Protein AF-A0A3S1NDG2-F1 (afdb_monomer_lite)

Foldseek 3Di:
DDPPDPPDQDEAEEDAFDDPPPFDQPLLDPPPPDNPPPDCVVVSHGDAPVNVCVVCPPPNHPAYEYEERRTHVPDQCVVVVVQLVRCVVNVDHQAYAGEDDPPDDPSVVVVVVSVVRVRYDHYDDDQQDDPPPVRGPHDDDD

Sequence (142 aa):
MMPADESWAIVDTHQHFQSLSDAAYPWLDPDRPEPLEGDLGPIRRDYLPANYKADMEGLSIVKTVHVQNGRNPHDPLDETRWLSTLARQESMPDAIVAYADLSAPGVERLLEAHARYPRVRGIRQILNWHDEPRLRTRPPRI

Structure (mmCIF, N/CA/C/O backbone):
data_AF-A0A3S1NDG2-F1
#
_entry.id   AF-A0A3S1NDG2-F1
#
loop_
_atom_site.group_PDB
_atom_site.id
_atom_site.type_symbol
_atom_site.label_atom_id
_atom_site.label_alt_id
_atom_site.label_comp_id
_atom_site.label_asym_id
_atom_site.label_entity_id
_atom_site.label_seq_id
_atom_site.pdbx_PDB_ins_code
_atom_site.Cartn_x
_atom_site.Cartn_y
_atom_site.Cartn_z
_atom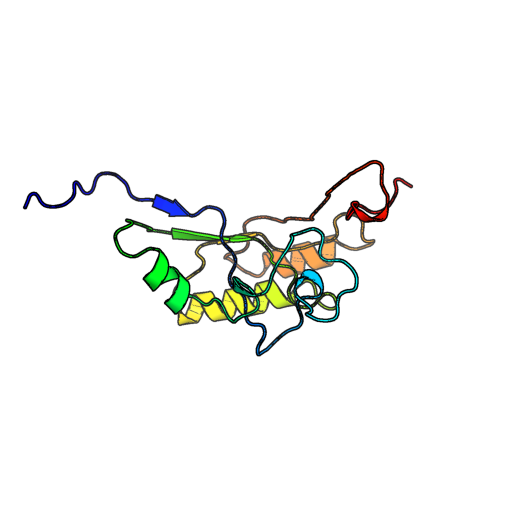_site.occupancy
_atom_site.B_iso_or_equiv
_atom_site.auth_seq_id
_atom_site.auth_comp_id
_atom_site.auth_asym_id
_atom_site.auth_atom_id
_atom_site.pdbx_PDB_model_num
ATOM 1 N N . MET A 1 1 ? -24.287 17.684 26.446 1.00 45.34 1 MET A N 1
ATOM 2 C CA . MET A 1 1 ? -23.462 17.015 25.423 1.00 45.34 1 MET A CA 1
ATOM 3 C C . MET A 1 1 ? -24.271 15.831 24.937 1.00 45.34 1 MET A C 1
ATOM 5 O O . MET A 1 1 ? -24.508 14.928 25.726 1.00 45.34 1 MET A O 1
ATOM 9 N N . MET A 1 2 ? -24.844 15.914 23.737 1.00 44.16 2 MET A N 1
ATOM 10 C CA . MET A 1 2 ? -25.556 14.775 23.148 1.00 44.16 2 MET A CA 1
ATOM 11 C C . MET A 1 2 ? -24.511 13.699 22.816 1.00 44.16 2 MET A C 1
ATOM 13 O O . MET A 1 2 ? -23.434 14.082 22.350 1.00 44.16 2 MET A O 1
ATOM 17 N N . PRO A 1 3 ? -24.767 12.404 23.071 1.00 48.44 3 PRO A N 1
ATOM 18 C CA . PRO A 1 3 ? -23.904 11.355 22.545 1.00 48.44 3 PRO A CA 1
ATOM 19 C C . PRO A 1 3 ? -23.882 11.510 21.023 1.00 48.44 3 PRO A C 1
ATOM 21 O O . PRO A 1 3 ? -24.922 11.785 20.421 1.00 48.44 3 PRO A O 1
ATOM 24 N N . ALA A 1 4 ? -22.694 11.442 20.422 1.00 54.31 4 ALA A N 1
ATOM 25 C CA . ALA A 1 4 ? -22.579 11.447 18.973 1.00 54.31 4 ALA A CA 1
ATOM 26 C C . ALA A 1 4 ? -23.499 10.347 18.426 1.00 54.31 4 ALA A C 1
ATOM 28 O O . ALA A 1 4 ? -23.461 9.213 18.898 1.00 54.31 4 ALA A O 1
ATOM 29 N N . ASP A 1 5 ? -24.376 10.729 17.506 1.00 57.38 5 ASP A N 1
ATOM 30 C CA . ASP A 1 5 ? -25.239 9.821 16.769 1.00 57.38 5 ASP A CA 1
ATOM 31 C C . ASP A 1 5 ? -24.373 8.716 16.133 1.00 57.38 5 ASP A C 1
ATOM 33 O O . ASP A 1 5 ? -23.503 9.004 15.313 1.00 57.38 5 ASP A O 1
ATOM 37 N N . GLU A 1 6 ? -24.584 7.461 16.540 1.00 57.12 6 GLU A N 1
ATOM 38 C CA . GLU A 1 6 ? -23.863 6.263 16.076 1.00 57.12 6 GLU A CA 1
ATOM 39 C C . GLU A 1 6 ? -24.123 5.928 14.586 1.00 57.12 6 GLU A C 1
ATOM 41 O O . GLU A 1 6 ? -23.784 4.842 14.116 1.00 57.12 6 GLU A O 1
ATOM 46 N N . SER A 1 7 ? -24.742 6.818 13.806 1.00 64.44 7 SER A N 1
ATOM 47 C CA . SER A 1 7 ? -25.317 6.476 12.501 1.00 64.44 7 SER A CA 1
ATOM 48 C C . SER A 1 7 ? -24.350 6.420 11.307 1.00 64.44 7 SER A C 1
ATOM 50 O O . SER A 1 7 ? -24.794 6.093 10.206 1.00 64.44 7 SER A O 1
ATOM 52 N N . TRP A 1 8 ? -23.039 6.652 11.472 1.00 78.31 8 TRP A N 1
ATOM 53 C CA . TRP A 1 8 ? -22.097 6.651 10.335 1.00 78.31 8 TRP A CA 1
ATOM 54 C C . TRP A 1 8 ? -20.845 5.822 10.613 1.00 78.31 8 TRP A C 1
ATOM 56 O O . TRP A 1 8 ? -19.766 6.353 10.859 1.00 78.31 8 TRP A O 1
ATOM 66 N N . ALA A 1 9 ? -20.974 4.498 10.530 1.00 91.88 9 ALA A N 1
ATOM 67 C CA . ALA A 1 9 ? -19.816 3.620 10.393 1.00 91.88 9 ALA A CA 1
ATOM 68 C C . ALA A 1 9 ? -19.108 3.907 9.056 1.00 91.88 9 ALA A C 1
ATOM 70 O O . ALA A 1 9 ? -19.711 3.790 7.987 1.00 91.88 9 ALA A O 1
ATOM 71 N N . ILE A 1 10 ? -17.829 4.270 9.110 1.00 95.69 10 ILE A N 1
ATOM 72 C CA . ILE A 1 10 ? -17.028 4.656 7.947 1.00 95.69 10 ILE A CA 1
ATOM 73 C C . ILE A 1 10 ? -16.074 3.520 7.589 1.00 95.69 10 ILE A C 1
ATOM 75 O O . ILE A 1 10 ? -15.363 2.980 8.436 1.00 95.69 10 ILE A O 1
ATOM 79 N N . VAL A 1 11 ? -16.025 3.182 6.305 1.00 97.06 11 VAL A N 1
ATOM 80 C CA . VAL A 1 11 ? -14.927 2.400 5.738 1.00 97.06 11 VAL A CA 1
ATOM 81 C C . VAL A 1 11 ? -14.021 3.370 5.003 1.00 97.06 11 VAL A C 1
ATOM 83 O O . VAL A 1 11 ? -14.448 3.979 4.024 1.00 97.06 11 VAL A O 1
ATOM 86 N N . ASP A 1 12 ? -12.779 3.500 5.453 1.00 98.00 12 ASP A N 1
ATOM 87 C CA . ASP A 1 12 ? -11.766 4.217 4.688 1.00 98.00 12 ASP A CA 1
ATOM 88 C C . ASP A 1 12 ? -11.277 3.309 3.558 1.00 98.00 12 ASP A C 1
ATOM 90 O O . ASP A 1 12 ? -10.569 2.321 3.772 1.00 98.00 12 ASP A O 1
ATOM 94 N N . THR A 1 13 ? -11.717 3.606 2.340 1.00 98.06 13 THR A N 1
ATOM 95 C CA . THR A 1 13 ? -11.448 2.771 1.169 1.00 98.06 13 THR A CA 1
ATOM 96 C C . THR A 1 13 ? -10.092 3.037 0.525 1.00 98.06 13 THR A C 1
ATOM 98 O O . THR A 1 13 ? -9.761 2.356 -0.447 1.00 98.06 13 THR A O 1
ATOM 101 N N . HIS A 1 14 ? -9.321 4.015 1.007 1.00 98.62 14 HIS A N 1
ATOM 102 C CA . HIS A 1 14 ? -8.026 4.339 0.421 1.00 98.62 14 HIS A CA 1
ATOM 103 C C . HIS A 1 14 ? -7.120 5.045 1.428 1.00 98.62 14 HIS A C 1
ATOM 105 O O . HIS A 1 14 ? -7.125 6.268 1.541 1.00 98.62 14 HIS A O 1
ATOM 111 N N . GLN A 1 15 ? -6.220 4.276 2.033 1.00 98.25 15 GLN A N 1
ATOM 112 C CA . GLN A 1 15 ? -5.100 4.809 2.806 1.00 98.25 15 GLN A CA 1
ATOM 113 C C . GLN A 1 15 ? -3.784 4.106 2.457 1.00 98.25 15 GLN A C 1
ATOM 115 O O . GLN A 1 15 ? -3.764 3.074 1.776 1.00 98.25 15 GLN A O 1
ATOM 120 N N . HIS A 1 16 ? -2.682 4.684 2.930 1.00 98.12 16 HIS A N 1
ATOM 121 C CA . HIS A 1 16 ? -1.345 4.132 2.788 1.00 98.12 16 HIS A CA 1
ATOM 122 C C . HIS A 1 16 ? -0.657 4.047 4.154 1.00 98.12 16 HIS A C 1
ATOM 124 O O . HIS A 1 16 ? -0.444 5.054 4.822 1.00 98.12 16 HIS A O 1
ATOM 130 N N . PHE A 1 17 ? -0.238 2.842 4.526 1.00 98.06 17 PHE A N 1
ATOM 131 C CA . PHE A 1 17 ? 0.803 2.631 5.523 1.00 98.06 17 PHE A CA 1
ATOM 132 C C . PHE A 1 17 ? 2.166 2.674 4.849 1.00 98.06 17 PHE A C 1
ATOM 134 O O . PHE A 1 17 ? 2.315 2.272 3.691 1.00 98.06 17 PHE A O 1
ATOM 141 N N . GLN A 1 18 ? 3.160 3.109 5.612 1.00 96.75 18 GLN A N 1
ATOM 142 C CA . GLN A 1 18 ? 4.521 3.311 5.155 1.00 96.75 18 GLN A CA 1
ATOM 143 C C . GLN A 1 18 ? 5.513 3.039 6.283 1.00 96.75 18 GLN A C 1
ATOM 145 O O . GLN A 1 18 ? 5.349 3.543 7.392 1.00 96.75 18 GLN A O 1
ATOM 150 N N . SER A 1 19 ? 6.568 2.286 5.984 1.00 96.31 19 SER A N 1
ATOM 151 C CA . SER A 1 19 ? 7.741 2.169 6.855 1.00 96.31 19 SER A CA 1
ATOM 152 C C . SER A 1 19 ? 8.998 2.414 6.033 1.00 96.31 19 SER A C 1
ATOM 154 O O . SER A 1 19 ? 9.451 1.545 5.297 1.00 96.31 19 SER A O 1
ATOM 156 N N . LEU A 1 20 ? 9.528 3.630 6.123 1.00 95.19 20 LEU A N 1
ATOM 157 C CA . LEU A 1 20 ? 10.800 4.016 5.515 1.00 95.19 20 LEU A CA 1
ATOM 158 C C . LEU A 1 20 ? 11.988 3.423 6.281 1.00 95.19 20 LEU A C 1
ATOM 160 O O . LEU A 1 20 ? 13.085 3.332 5.738 1.00 95.19 20 LEU A O 1
ATOM 164 N N . SER A 1 21 ? 11.764 3.001 7.527 1.00 92.81 21 SER A N 1
ATOM 165 C CA . SER A 1 21 ? 12.772 2.347 8.362 1.00 92.81 21 SER A CA 1
ATOM 166 C C . SER A 1 21 ? 13.194 0.963 7.854 1.00 92.81 21 SER A C 1
ATOM 168 O O . SER A 1 21 ? 14.295 0.518 8.175 1.00 92.81 21 SER A O 1
ATOM 170 N N . ASP A 1 22 ? 12.336 0.259 7.102 1.00 93.31 22 ASP A N 1
ATOM 171 C CA . ASP A 1 22 ? 12.543 -1.157 6.763 1.00 93.31 22 ASP A CA 1
ATOM 172 C C . ASP A 1 22 ? 12.486 -1.496 5.263 1.00 93.31 22 ASP A C 1
ATOM 174 O O . ASP A 1 22 ? 12.773 -2.634 4.880 1.00 93.31 22 ASP A O 1
ATOM 178 N N . ALA A 1 23 ? 12.146 -0.531 4.406 1.00 94.44 23 ALA A N 1
ATOM 179 C CA . ALA A 1 23 ? 12.088 -0.723 2.964 1.00 94.44 23 ALA A CA 1
ATOM 180 C C . ALA A 1 23 ? 12.244 0.584 2.184 1.00 94.44 23 ALA A C 1
ATOM 182 O O . ALA A 1 23 ? 11.969 1.678 2.671 1.00 94.44 23 ALA A O 1
ATOM 183 N N . ALA A 1 24 ? 12.645 0.445 0.920 1.00 93.31 24 ALA A N 1
ATOM 184 C CA . ALA A 1 24 ? 12.772 1.560 -0.004 1.00 93.31 24 ALA A CA 1
ATOM 185 C C . ALA A 1 24 ? 11.430 1.913 -0.660 1.00 93.31 24 ALA A C 1
ATOM 187 O O . ALA A 1 24 ? 10.676 1.030 -1.078 1.00 93.31 24 ALA A O 1
ATOM 188 N N . TYR A 1 25 ? 11.195 3.215 -0.821 1.00 95.12 25 TYR A N 1
ATOM 189 C CA . TYR A 1 25 ? 10.076 3.796 -1.562 1.00 95.12 25 TYR A CA 1
ATOM 190 C C . TYR A 1 25 ? 10.664 4.822 -2.537 1.00 95.12 25 TYR A C 1
ATOM 192 O O . TYR A 1 25 ? 10.844 5.978 -2.156 1.00 95.12 25 TYR A O 1
ATOM 200 N N . PRO A 1 26 ? 11.002 4.435 -3.783 1.00 91.50 26 PRO A N 1
ATOM 201 C CA . PRO A 1 26 ? 11.747 5.306 -4.700 1.00 91.50 26 PRO A CA 1
ATOM 202 C C . PRO A 1 26 ? 11.087 6.665 -4.956 1.00 91.50 26 PRO A C 1
ATOM 204 O O . PRO A 1 26 ? 11.762 7.658 -5.201 1.00 91.50 26 PRO A O 1
ATOM 207 N N . TRP A 1 27 ? 9.755 6.728 -4.885 1.00 89.69 27 TRP A N 1
ATOM 208 C CA . TRP A 1 27 ? 9.021 7.972 -5.096 1.00 89.69 27 TRP A CA 1
ATOM 209 C C . TRP A 1 27 ? 9.135 8.956 -3.917 1.00 89.69 27 TRP A C 1
ATOM 211 O O . TRP A 1 27 ? 8.916 10.147 -4.130 1.00 89.69 27 TRP A O 1
ATOM 221 N N . LEU A 1 28 ? 9.531 8.485 -2.726 1.00 92.69 28 LEU A N 1
ATOM 222 C CA . LEU A 1 28 ? 9.764 9.280 -1.511 1.00 92.69 28 LEU A CA 1
ATOM 223 C C . LEU A 1 28 ? 11.235 9.590 -1.241 1.00 92.69 28 LEU A C 1
ATOM 225 O O . LEU A 1 28 ? 11.519 10.332 -0.298 1.00 92.69 28 LEU A O 1
ATOM 229 N N . ASP A 1 29 ? 12.145 9.045 -2.046 1.00 89.44 29 ASP A N 1
ATOM 230 C CA . ASP A 1 29 ? 13.582 9.241 -1.895 1.00 89.44 29 ASP A CA 1
ATOM 231 C C . ASP A 1 29 ? 13.923 10.750 -1.835 1.00 89.44 29 ASP A C 1
ATOM 233 O O . ASP A 1 29 ? 13.474 11.515 -2.704 1.00 89.44 29 ASP A O 1
ATOM 237 N N . PRO A 1 30 ? 14.640 11.223 -0.793 1.00 86.56 30 PRO A N 1
ATOM 238 C CA . PRO A 1 30 ? 15.052 12.617 -0.683 1.00 86.56 30 PRO A CA 1
ATOM 239 C C . PRO A 1 30 ? 15.962 13.090 -1.810 1.00 86.56 30 PRO A C 1
ATOM 241 O O . PRO A 1 30 ? 15.880 14.267 -2.163 1.00 86.56 30 PRO A O 1
ATOM 244 N N . ASP A 1 31 ? 16.737 12.188 -2.406 1.00 85.88 31 ASP A N 1
ATOM 245 C CA . ASP A 1 31 ? 17.723 12.496 -3.440 1.00 85.88 31 ASP A CA 1
ATOM 246 C C . ASP A 1 31 ? 17.142 12.377 -4.861 1.00 85.88 31 ASP A C 1
ATOM 248 O O . ASP A 1 31 ? 17.855 12.508 -5.861 1.00 85.88 31 ASP A O 1
ATOM 252 N N . ARG A 1 32 ? 15.824 12.155 -4.985 1.00 83.06 32 ARG A N 1
ATOM 253 C CA . ARG A 1 32 ? 15.135 12.120 -6.279 1.00 83.06 32 ARG A CA 1
ATOM 254 C C . ARG A 1 32 ? 15.220 13.500 -6.959 1.00 83.06 32 ARG A C 1
ATOM 256 O O . ARG A 1 32 ? 14.760 14.486 -6.385 1.00 83.06 32 ARG A O 1
ATOM 263 N N . PRO A 1 33 ? 15.710 13.576 -8.213 1.00 69.81 33 PRO A N 1
ATOM 264 C CA . PRO A 1 33 ? 16.042 14.844 -8.865 1.00 69.81 33 PRO A CA 1
ATOM 265 C C . PRO A 1 33 ? 14.836 15.756 -9.136 1.00 69.81 33 PRO A C 1
ATOM 267 O O . PRO A 1 33 ? 15.004 16.969 -9.167 1.00 69.81 33 PRO A O 1
ATOM 270 N N . GLU A 1 34 ? 13.628 15.200 -9.302 1.00 70.50 34 GLU A N 1
ATOM 271 C CA . GLU A 1 34 ? 12.393 15.970 -9.519 1.00 70.50 34 GLU A CA 1
ATOM 272 C C . GLU A 1 34 ? 11.168 15.244 -8.914 1.00 70.50 34 GLU A C 1
ATOM 274 O O . GLU A 1 34 ? 10.609 14.325 -9.536 1.00 70.50 34 GLU A O 1
ATOM 279 N N . PRO A 1 35 ? 10.729 15.603 -7.692 1.00 70.19 35 PRO A N 1
ATOM 280 C CA . PRO A 1 35 ? 9.432 15.182 -7.185 1.00 70.19 35 PRO A CA 1
ATOM 281 C C . PRO A 1 35 ? 8.328 15.881 -7.983 1.00 70.19 35 PRO A C 1
ATOM 283 O O . PRO A 1 35 ? 8.284 17.106 -8.085 1.00 70.19 35 PRO A O 1
ATOM 286 N N . LEU A 1 36 ? 7.428 15.090 -8.559 1.00 77.88 36 LEU A N 1
ATOM 287 C CA . LEU A 1 36 ? 6.258 15.591 -9.289 1.00 77.88 36 LEU A CA 1
ATOM 288 C C . LEU A 1 36 ? 5.137 16.010 -8.331 1.00 77.88 36 LEU A C 1
ATOM 290 O O . LEU A 1 36 ? 4.182 16.673 -8.723 1.00 77.88 36 LEU A O 1
ATOM 294 N N . GLU A 1 37 ? 5.257 15.585 -7.078 1.00 83.75 37 GLU A N 1
ATOM 295 C CA . GLU A 1 37 ? 4.249 15.644 -6.033 1.00 83.75 37 GLU A CA 1
ATOM 296 C C . GLU A 1 37 ? 4.398 16.887 -5.131 1.00 83.75 37 GLU A C 1
ATOM 298 O O . GLU A 1 37 ? 3.581 17.103 -4.239 1.00 83.75 37 GLU A O 1
ATOM 303 N N . GLY A 1 38 ? 5.420 17.718 -5.366 1.00 86.06 38 GLY A N 1
ATOM 304 C CA . GLY A 1 38 ? 5.754 18.870 -4.524 1.00 86.06 38 GLY A CA 1
ATOM 305 C C . GLY A 1 38 ? 6.663 18.505 -3.346 1.00 86.06 38 GLY A C 1
ATOM 306 O O . GLY A 1 38 ? 7.488 17.596 -3.444 1.00 86.06 38 GLY A O 1
ATOM 307 N N . ASP A 1 39 ? 6.550 19.245 -2.239 1.00 88.44 39 ASP A N 1
ATOM 308 C CA . ASP A 1 39 ? 7.332 18.971 -1.029 1.00 88.44 39 ASP A CA 1
ATOM 309 C C . ASP A 1 39 ? 6.799 17.731 -0.295 1.00 88.44 39 ASP A C 1
ATOM 311 O O . ASP A 1 39 ? 5.719 17.741 0.297 1.00 88.44 39 ASP A O 1
ATOM 315 N N . LEU A 1 40 ? 7.590 16.659 -0.325 1.00 91.50 40 LEU A N 1
ATOM 316 C CA . LEU A 1 40 ? 7.286 15.385 0.325 1.00 91.50 40 LEU A CA 1
ATOM 317 C C . LEU A 1 40 ? 7.792 15.312 1.773 1.00 91.50 40 LEU A C 1
ATOM 319 O O . LEU A 1 40 ? 7.515 14.327 2.460 1.00 91.50 40 LEU A O 1
ATOM 323 N N . GLY A 1 41 ? 8.513 16.327 2.263 1.00 92.50 41 GLY A N 1
ATOM 324 C CA . GLY A 1 41 ? 9.077 16.377 3.615 1.00 92.50 41 GLY A CA 1
ATOM 325 C C . GLY A 1 41 ? 8.102 15.958 4.726 1.00 92.50 41 GLY A C 1
ATOM 326 O O . GLY A 1 41 ? 8.457 15.089 5.524 1.00 92.50 41 GLY A O 1
ATOM 327 N N . PRO A 1 42 ? 6.854 16.469 4.758 1.00 93.69 42 PRO A N 1
ATOM 328 C CA . PRO A 1 42 ? 5.878 16.113 5.793 1.00 93.69 42 PRO A CA 1
ATOM 329 C C . PRO A 1 42 ? 5.488 14.626 5.841 1.00 93.69 42 PRO A C 1
ATOM 331 O O . PRO A 1 42 ? 5.081 14.132 6.897 1.00 93.69 42 PRO A O 1
ATOM 334 N N . ILE A 1 43 ? 5.602 13.908 4.718 1.00 94.25 43 ILE A N 1
ATOM 335 C CA . ILE A 1 43 ? 5.224 12.491 4.607 1.00 94.25 43 ILE A CA 1
ATOM 336 C C . ILE A 1 43 ? 6.426 11.546 4.515 1.00 94.25 43 ILE A C 1
ATOM 338 O O . ILE A 1 43 ? 6.239 10.332 4.509 1.00 94.25 43 ILE A O 1
ATOM 342 N N . ARG A 1 44 ? 7.663 12.063 4.492 1.00 93.94 44 ARG A N 1
ATOM 343 C CA . ARG A 1 44 ? 8.910 11.275 4.534 1.00 93.94 44 ARG A CA 1
ATOM 344 C C . ARG A 1 44 ? 9.198 10.750 5.942 1.00 93.94 44 ARG A C 1
ATOM 346 O O . ARG A 1 44 ? 10.205 11.071 6.567 1.00 93.94 44 ARG A O 1
ATOM 353 N N . ARG A 1 45 ? 8.277 9.949 6.462 1.00 95.44 45 ARG A N 1
ATOM 354 C CA . ARG A 1 45 ? 8.352 9.326 7.785 1.00 95.44 45 ARG A CA 1
ATOM 355 C C . ARG A 1 45 ? 7.587 8.013 7.798 1.00 95.44 45 ARG A C 1
ATOM 357 O O . ARG A 1 45 ? 6.790 7.744 6.900 1.00 95.44 45 ARG A O 1
ATOM 364 N N . ASP A 1 46 ? 7.797 7.221 8.837 1.00 97.69 46 ASP A N 1
ATOM 365 C CA . ASP A 1 46 ? 6.952 6.061 9.091 1.00 97.69 46 ASP A CA 1
ATOM 366 C C . ASP A 1 46 ? 5.520 6.518 9.400 1.00 97.69 46 ASP A C 1
ATOM 368 O O . ASP A 1 46 ? 5.287 7.435 10.195 1.00 97.69 46 ASP A O 1
ATOM 372 N N . TYR A 1 47 ? 4.559 5.866 8.756 1.00 97.94 47 TYR A N 1
ATOM 373 C CA . TYR A 1 47 ? 3.133 6.057 8.959 1.00 97.94 47 TYR A CA 1
ATOM 374 C C . TYR A 1 47 ? 2.471 4.692 9.135 1.00 97.94 47 TYR A C 1
ATOM 376 O O . TYR A 1 47 ? 2.240 3.952 8.179 1.00 97.94 47 TYR A O 1
ATOM 384 N N . LEU A 1 48 ? 2.230 4.335 10.393 1.00 97.75 48 LEU A N 1
ATOM 385 C CA . LEU A 1 48 ? 1.810 3.004 10.823 1.00 97.75 48 LEU A CA 1
ATOM 386 C C . LEU A 1 48 ? 0.411 3.049 11.467 1.00 97.75 48 LEU A C 1
ATOM 388 O O . LEU A 1 48 ? -0.117 4.137 11.705 1.00 97.75 48 LEU A O 1
ATOM 392 N N . PRO A 1 49 ? -0.197 1.892 11.791 1.00 98.06 49 PRO A N 1
ATOM 393 C CA . PRO A 1 49 ? -1.516 1.804 12.420 1.00 98.06 49 PRO A CA 1
ATOM 394 C C . PRO A 1 49 ? -1.750 2.741 13.607 1.00 98.06 49 PRO A C 1
ATOM 396 O O . PRO A 1 49 ? -2.830 3.312 13.716 1.00 98.06 49 PRO A O 1
ATOM 399 N N . ALA A 1 50 ? -0.756 2.933 14.478 1.00 97.50 50 ALA A N 1
ATOM 400 C CA . ALA A 1 50 ? -0.869 3.853 15.610 1.00 97.50 50 ALA A CA 1
ATOM 401 C C . ALA A 1 50 ? -1.071 5.312 15.161 1.00 97.50 50 ALA A C 1
ATOM 403 O O . ALA A 1 50 ? -1.932 6.003 15.698 1.00 97.50 50 ALA A O 1
ATOM 404 N N . ASN A 1 51 ? -0.327 5.752 14.143 1.00 98.12 51 ASN A N 1
ATOM 405 C CA . ASN A 1 51 ? -0.427 7.099 13.584 1.00 98.12 51 ASN A CA 1
ATOM 406 C C . ASN A 1 51 ? -1.802 7.304 12.942 1.00 98.12 51 ASN A C 1
ATOM 408 O O . ASN A 1 51 ? -2.476 8.283 13.232 1.00 98.12 51 ASN A O 1
ATOM 412 N N . TYR A 1 52 ? -2.250 6.332 12.142 1.00 98.12 52 TYR A N 1
ATOM 413 C CA . TYR A 1 52 ? -3.569 6.370 11.514 1.00 98.12 52 TYR A CA 1
ATOM 414 C C . TYR A 1 52 ? -4.702 6.449 12.543 1.00 98.12 52 TYR A C 1
ATOM 416 O O . TYR A 1 52 ? -5.603 7.270 12.410 1.00 98.12 52 TYR A O 1
ATOM 424 N N . LYS A 1 53 ? -4.652 5.625 13.599 1.00 97.06 53 LYS A N 1
ATOM 425 C CA . LYS A 1 53 ? -5.656 5.644 14.677 1.00 97.06 53 LYS A CA 1
ATOM 426 C C . LYS A 1 53 ? -5.710 7.004 15.381 1.00 97.06 53 LYS A C 1
ATOM 428 O O . LYS A 1 53 ? -6.801 7.449 15.714 1.00 97.06 53 LYS A O 1
ATOM 433 N N . ALA A 1 54 ? -4.559 7.644 15.594 1.00 97.88 54 ALA A N 1
ATOM 434 C CA . ALA A 1 54 ? -4.488 8.975 16.189 1.00 97.88 54 ALA A CA 1
ATOM 435 C C . ALA A 1 54 ? -5.059 10.057 15.257 1.00 97.88 54 ALA A C 1
ATOM 437 O O . ALA A 1 54 ? -5.862 10.873 15.695 1.00 97.88 54 ALA A O 1
ATOM 438 N N . ASP A 1 55 ? -4.706 10.041 13.970 1.00 97.56 55 ASP A N 1
ATOM 439 C CA . ASP A 1 55 ? -5.194 11.041 13.009 1.00 97.56 55 ASP A CA 1
ATOM 440 C C . ASP A 1 55 ? -6.703 10.927 12.751 1.00 97.56 55 ASP A C 1
ATOM 442 O O . ASP A 1 55 ? -7.364 11.923 12.463 1.00 97.56 55 ASP A O 1
ATOM 446 N N . MET A 1 56 ? -7.253 9.713 12.842 1.00 96.38 56 MET A N 1
ATOM 447 C CA . MET A 1 56 ? -8.679 9.439 12.642 1.00 96.38 56 MET A CA 1
ATOM 448 C C . MET A 1 56 ? -9.500 9.517 13.939 1.00 96.38 56 MET A C 1
ATOM 450 O O . MET A 1 56 ? -10.671 9.126 13.943 1.00 96.38 56 MET A O 1
ATOM 454 N N . GLU A 1 57 ? -8.921 9.987 15.048 1.00 95.00 57 GLU A N 1
ATOM 455 C CA . GLU A 1 57 ? -9.632 10.117 16.321 1.00 95.00 57 GLU A CA 1
ATOM 456 C C . GLU A 1 57 ? -10.913 10.959 16.158 1.00 95.00 57 GLU A C 1
ATOM 458 O O . GLU A 1 57 ? -10.926 12.021 15.536 1.00 95.00 57 GLU A O 1
ATOM 463 N N . GLY A 1 58 ? -12.027 10.459 16.699 1.00 92.50 58 GLY A N 1
ATOM 464 C CA . GLY A 1 58 ? -13.346 11.087 16.563 1.00 92.50 58 GLY A CA 1
ATOM 465 C C . GLY A 1 58 ? -14.121 10.699 15.298 1.00 92.50 58 GLY A C 1
ATOM 466 O O . GLY A 1 58 ? -15.314 10.995 15.217 1.00 92.50 58 GLY A O 1
ATOM 467 N N . LEU A 1 59 ? -13.505 9.989 14.346 1.00 92.56 59 LEU A N 1
ATOM 468 C CA . LEU A 1 59 ? -14.201 9.361 13.222 1.00 92.56 59 LEU A CA 1
ATOM 469 C C . LEU A 1 59 ? -14.539 7.903 13.550 1.00 92.56 59 LEU A C 1
ATOM 471 O O . LEU A 1 59 ? -13.726 7.160 14.095 1.00 92.56 59 LEU A O 1
ATOM 475 N N . SER A 1 60 ? -15.729 7.453 13.154 1.00 93.62 60 SER A N 1
ATOM 476 C CA . SER A 1 60 ? -16.151 6.055 13.325 1.00 93.62 60 SER A CA 1
ATOM 477 C C . SER A 1 60 ? -15.591 5.157 12.213 1.00 93.62 60 SER A C 1
ATOM 479 O O . SER A 1 60 ? -16.350 4.503 11.497 1.00 93.62 60 SER A O 1
ATOM 481 N N . ILE A 1 61 ? -14.263 5.138 12.032 1.00 95.38 61 ILE A N 1
ATOM 482 C CA . ILE A 1 61 ? -13.599 4.244 11.071 1.00 95.38 61 ILE A CA 1
ATOM 483 C C . ILE A 1 61 ? -13.694 2.804 11.583 1.00 95.38 61 ILE A C 1
ATOM 485 O O . ILE A 1 61 ? -13.023 2.423 12.539 1.00 95.38 61 ILE A O 1
ATOM 489 N N . VAL A 1 62 ? -14.517 1.986 10.930 1.00 96.12 62 VAL A N 1
ATOM 490 C CA . VAL A 1 62 ? -14.710 0.577 11.302 1.00 96.12 62 VAL A CA 1
ATOM 491 C C . VAL A 1 62 ? -13.836 -0.376 10.498 1.00 96.12 62 VAL A C 1
ATOM 493 O O . VAL A 1 62 ? -13.613 -1.498 10.946 1.00 96.12 62 VAL A O 1
ATOM 496 N N . LYS A 1 63 ? -13.375 0.040 9.309 1.00 97.31 63 LYS A N 1
ATOM 497 C CA . LYS A 1 63 ? -12.495 -0.746 8.433 1.00 97.31 63 LYS A CA 1
ATOM 498 C C . LYS A 1 63 ? -11.615 0.139 7.566 1.00 97.31 63 LYS A C 1
ATOM 500 O O . LYS A 1 63 ? -12.029 1.242 7.208 1.00 97.31 63 LYS A O 1
ATOM 505 N N . THR A 1 64 ? -10.462 -0.385 7.153 1.00 98.44 64 THR A N 1
ATOM 506 C CA . THR A 1 64 ? -9.562 0.316 6.223 1.00 98.44 64 THR A CA 1
ATOM 507 C C . THR A 1 64 ? -9.097 -0.547 5.057 1.00 98.44 64 THR A C 1
ATOM 509 O O . THR A 1 64 ? -8.904 -1.760 5.176 1.00 98.44 64 THR A O 1
ATOM 512 N N . VAL A 1 65 ? -8.871 0.089 3.913 1.00 98.81 65 VAL A N 1
ATOM 513 C CA . VAL A 1 65 ? -8.269 -0.527 2.731 1.00 98.81 65 VAL A CA 1
ATOM 514 C C . VAL A 1 65 ? -6.918 0.127 2.485 1.00 98.81 65 VAL A C 1
ATOM 516 O O . VAL A 1 65 ? -6.835 1.323 2.209 1.00 98.81 65 VAL A O 1
ATOM 519 N N . HIS A 1 66 ? -5.852 -0.666 2.574 1.00 98.75 66 HIS A N 1
ATOM 520 C CA . HIS A 1 66 ? -4.532 -0.223 2.139 1.00 98.75 66 HIS A CA 1
ATOM 521 C C . HIS A 1 66 ? -4.412 -0.408 0.634 1.00 98.75 66 HIS A C 1
ATOM 523 O O . HIS A 1 66 ? -4.710 -1.484 0.107 1.00 98.75 66 HIS A O 1
ATOM 529 N N . VAL A 1 67 ? -3.970 0.635 -0.053 1.00 98.75 67 VAL A N 1
ATOM 530 C CA . VAL A 1 67 ? -3.680 0.586 -1.483 1.00 98.75 67 VAL A CA 1
ATOM 531 C C . VAL A 1 67 ? -2.168 0.633 -1.675 1.00 98.75 67 VAL A C 1
ATOM 533 O O . VAL A 1 67 ? -1.519 1.443 -1.030 1.00 98.75 67 VAL A O 1
ATOM 536 N N . GLN A 1 68 ? -1.604 -0.208 -2.551 1.00 97.62 68 GLN A N 1
ATOM 537 C CA . GLN A 1 68 ? -0.151 -0.342 -2.740 1.00 97.62 68 GLN A CA 1
ATOM 538 C C . GLN A 1 68 ? 0.545 1.014 -2.769 1.00 97.62 68 GLN A C 1
ATOM 540 O O . GLN A 1 68 ? 0.054 1.930 -3.425 1.00 97.62 68 GLN A O 1
ATOM 545 N N . ASN A 1 69 ? 1.656 1.157 -2.068 1.00 96.25 69 ASN A N 1
ATOM 546 C CA . ASN A 1 69 ? 2.357 2.417 -1.864 1.00 96.25 69 ASN A CA 1
ATOM 547 C C . ASN A 1 69 ? 3.764 2.392 -2.482 1.00 96.25 69 ASN A C 1
ATOM 549 O O . ASN A 1 69 ? 4.583 3.264 -2.212 1.00 96.25 69 ASN A O 1
ATOM 553 N N . GLY A 1 70 ? 4.069 1.397 -3.320 1.00 94.88 70 GLY A N 1
ATOM 554 C CA . GLY A 1 70 ? 5.353 1.296 -4.014 1.00 94.88 70 GLY A CA 1
ATOM 555 C C . GLY A 1 70 ? 6.518 0.863 -3.120 1.00 94.88 70 GLY A C 1
ATOM 556 O O . GLY A 1 70 ? 7.660 1.234 -3.400 1.00 94.88 70 GLY A O 1
ATOM 557 N N . ARG A 1 71 ? 6.245 0.095 -2.054 1.00 96.69 71 ARG A N 1
ATOM 558 C CA . ARG A 1 71 ? 7.284 -0.516 -1.210 1.00 96.69 71 ARG A CA 1
ATOM 559 C C . ARG A 1 71 ? 8.106 -1.503 -2.037 1.00 96.69 71 ARG A C 1
ATOM 561 O O . ARG A 1 71 ? 7.530 -2.390 -2.658 1.00 96.69 71 ARG A O 1
ATOM 568 N N . ASN A 1 72 ? 9.430 -1.382 -1.970 1.00 94.88 72 ASN A N 1
ATOM 569 C CA . ASN A 1 72 ? 10.406 -2.303 -2.555 1.00 94.88 72 ASN A CA 1
ATOM 570 C C . ASN A 1 72 ? 10.152 -2.622 -4.050 1.00 94.88 72 ASN A C 1
ATOM 572 O O . ASN A 1 72 ? 9.513 -3.622 -4.383 1.00 94.88 72 ASN A O 1
ATOM 576 N N . PRO A 1 73 ? 10.712 -1.833 -4.984 1.00 89.25 73 PRO A N 1
ATOM 577 C CA . PRO A 1 73 ? 10.448 -1.998 -6.417 1.00 89.25 73 PRO A CA 1
ATOM 578 C C . PRO A 1 73 ? 10.966 -3.323 -7.001 1.00 89.25 73 PRO A C 1
ATOM 580 O O . PRO A 1 73 ? 10.598 -3.682 -8.118 1.00 89.25 73 PRO A O 1
ATOM 583 N N . HIS A 1 74 ? 11.827 -4.044 -6.278 1.00 93.94 74 HIS A N 1
ATOM 584 C CA . HIS A 1 74 ? 12.426 -5.295 -6.739 1.00 93.94 74 HIS A CA 1
ATOM 585 C C . HIS A 1 74 ? 11.612 -6.534 -6.356 1.00 93.94 74 HIS A C 1
ATOM 587 O O . HIS A 1 74 ? 11.845 -7.603 -6.917 1.00 93.94 74 HIS A O 1
ATOM 593 N N . ASP A 1 75 ? 10.653 -6.405 -5.437 1.00 96.31 75 ASP A N 1
ATOM 594 C CA . ASP A 1 75 ? 9.773 -7.498 -5.030 1.00 96.31 75 ASP A CA 1
ATOM 595 C C . ASP A 1 75 ? 8.325 -7.004 -4.858 1.00 96.31 75 ASP A C 1
ATOM 597 O O . ASP A 1 75 ? 7.922 -6.596 -3.769 1.00 96.31 75 ASP A O 1
ATOM 601 N N . PRO A 1 76 ? 7.499 -7.090 -5.916 1.00 95.75 76 PRO A N 1
ATOM 602 C CA . PRO A 1 76 ? 6.092 -6.680 -5.887 1.00 95.75 76 PRO A CA 1
ATOM 603 C C . PRO A 1 76 ? 5.216 -7.372 -4.828 1.00 95.75 76 PRO A C 1
ATOM 605 O O . PRO A 1 76 ? 4.122 -6.893 -4.522 1.00 95.75 76 PRO A O 1
ATOM 608 N N . LEU A 1 77 ? 5.648 -8.515 -4.287 1.00 98.06 77 LEU A N 1
ATOM 609 C CA . LEU A 1 77 ? 4.910 -9.259 -3.262 1.00 98.06 77 LEU A CA 1
ATOM 610 C 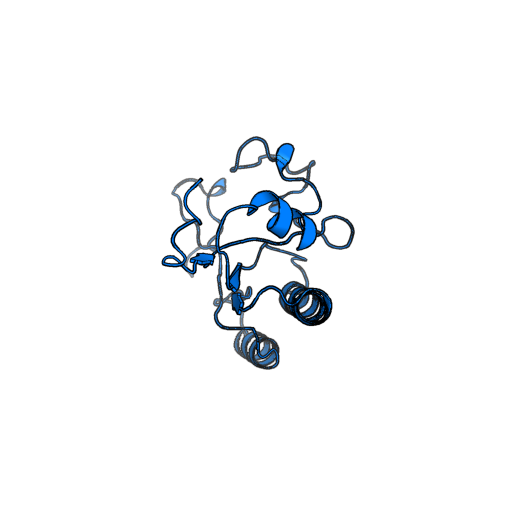C . LEU A 1 77 ? 5.241 -8.769 -1.843 1.00 98.06 77 LEU A C 1
ATOM 612 O O . LEU A 1 77 ? 4.513 -9.059 -0.889 1.00 98.06 77 LEU A O 1
ATOM 616 N N . ASP A 1 78 ? 6.325 -8.016 -1.695 1.00 98.44 78 ASP A N 1
ATOM 617 C CA . ASP A 1 78 ? 6.880 -7.589 -0.419 1.00 98.44 78 ASP A CA 1
ATOM 618 C C . ASP A 1 78 ? 5.923 -6.734 0.408 1.00 98.44 78 ASP A C 1
ATOM 620 O O . ASP A 1 78 ? 5.684 -7.023 1.583 1.00 98.44 78 ASP A O 1
ATOM 624 N N . GLU A 1 79 ? 5.272 -5.761 -0.224 1.00 98.44 79 GLU A N 1
ATOM 625 C CA . GLU A 1 79 ? 4.259 -4.937 0.431 1.00 98.44 79 GLU A CA 1
ATOM 626 C C . GLU A 1 79 ? 3.089 -5.771 0.964 1.00 98.44 79 GLU A C 1
ATOM 628 O O . GLU A 1 79 ? 2.649 -5.596 2.098 1.00 98.44 79 GLU A O 1
ATOM 633 N N . THR A 1 80 ? 2.626 -6.750 0.186 1.00 98.69 80 THR A N 1
ATOM 634 C CA . THR A 1 80 ? 1.514 -7.623 0.588 1.00 98.69 80 THR A CA 1
ATOM 635 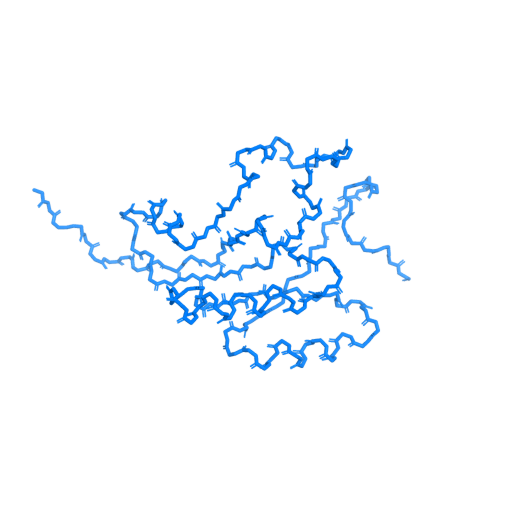C C . THR A 1 80 ? 1.890 -8.508 1.773 1.00 98.69 80 THR A C 1
ATOM 637 O O . THR A 1 80 ? 1.080 -8.698 2.688 1.00 98.69 80 THR A O 1
ATOM 640 N N . ARG A 1 81 ? 3.127 -9.023 1.810 1.00 98.50 81 ARG A N 1
ATOM 641 C CA . ARG A 1 81 ? 3.648 -9.797 2.950 1.00 98.50 81 ARG A CA 1
ATOM 642 C C . ARG A 1 81 ? 3.727 -8.961 4.215 1.00 98.50 81 ARG A C 1
ATOM 644 O O . ARG A 1 81 ? 3.293 -9.413 5.280 1.00 98.50 81 ARG A O 1
ATOM 651 N N . TRP A 1 82 ? 4.266 -7.756 4.088 1.00 98.38 82 TRP A N 1
ATOM 652 C CA . TRP A 1 82 ? 4.387 -6.816 5.189 1.00 98.38 82 TRP A CA 1
ATOM 653 C C . TRP A 1 82 ? 3.010 -6.434 5.744 1.00 98.38 82 TRP A C 1
ATOM 655 O O . TRP A 1 82 ? 2.755 -6.651 6.928 1.00 98.38 82 TRP A O 1
ATOM 665 N N . LEU A 1 83 ? 2.070 -6.024 4.889 1.00 98.56 83 LEU A N 1
ATOM 666 C CA . LEU A 1 83 ? 0.699 -5.688 5.292 1.00 98.56 83 LEU A CA 1
ATOM 667 C C . LEU A 1 83 ? -0.048 -6.870 5.909 1.00 98.56 83 LEU A C 1
ATOM 669 O O . LEU A 1 83 ? -0.826 -6.694 6.841 1.00 98.56 83 LEU A O 1
ATOM 673 N N . SER A 1 84 ? 0.196 -8.089 5.429 1.00 98.38 84 SER A N 1
ATOM 674 C CA . SER A 1 84 ? -0.407 -9.291 6.015 1.00 98.38 84 SER A CA 1
ATOM 675 C C . SER A 1 84 ? 0.132 -9.591 7.414 1.00 98.38 84 SER A C 1
ATOM 677 O O . SER A 1 84 ? -0.598 -10.107 8.262 1.00 98.38 84 SER A O 1
ATOM 679 N N . THR A 1 85 ? 1.397 -9.257 7.677 1.00 97.88 85 THR A N 1
ATOM 680 C CA . THR A 1 85 ? 1.990 -9.332 9.019 1.00 97.88 85 THR A CA 1
ATOM 681 C C . THR A 1 85 ? 1.424 -8.238 9.915 1.00 97.88 85 THR A C 1
ATOM 6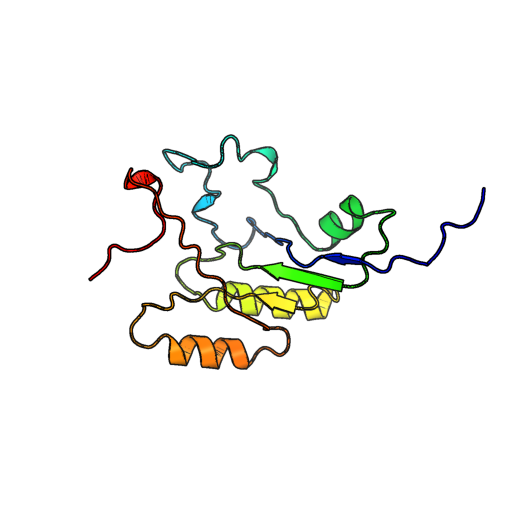83 O O . THR A 1 85 ? 0.951 -8.540 11.011 1.00 97.88 85 THR A O 1
ATOM 686 N N . LEU A 1 86 ? 1.366 -7.007 9.409 1.00 97.31 86 LEU A N 1
ATOM 687 C CA . LEU A 1 86 ? 0.802 -5.857 10.106 1.00 97.31 86 LEU A CA 1
ATOM 688 C C . LEU A 1 86 ? -0.662 -6.098 10.500 1.00 97.31 86 LEU A C 1
ATOM 690 O O . LEU A 1 86 ? -1.028 -5.929 11.657 1.00 97.31 86 LEU A O 1
ATOM 694 N N . ALA A 1 87 ? -1.480 -6.630 9.590 1.00 97.88 87 ALA A N 1
ATOM 695 C CA . ALA A 1 87 ? -2.884 -6.932 9.855 1.00 97.88 87 ALA A CA 1
ATOM 696 C C . ALA A 1 87 ? -3.097 -8.050 10.885 1.00 97.88 87 ALA A C 1
ATOM 698 O O . ALA A 1 87 ? -4.161 -8.116 11.500 1.00 97.88 87 ALA A O 1
ATOM 699 N N . ARG A 1 88 ? -2.116 -8.939 11.089 1.00 97.69 88 ARG A N 1
ATOM 700 C CA . ARG A 1 88 ? -2.148 -9.934 12.175 1.00 97.69 88 ARG A CA 1
ATOM 701 C C . ARG A 1 88 ? -1.801 -9.326 13.533 1.00 97.69 88 ARG A C 1
ATOM 703 O O . ARG A 1 88 ? -2.268 -9.843 14.540 1.00 97.69 88 ARG A O 1
ATOM 710 N N . GLN A 1 89 ? -0.969 -8.289 13.557 1.00 97.19 89 GLN A N 1
ATOM 711 C CA . GLN A 1 89 ? -0.494 -7.640 14.782 1.00 97.19 89 GLN A CA 1
ATOM 712 C C . GLN A 1 89 ? -1.451 -6.537 15.245 1.00 97.19 89 GLN A C 1
ATOM 714 O O . GLN A 1 89 ? -1.806 -6.471 16.414 1.00 97.19 89 GLN A O 1
ATOM 719 N N . GLU A 1 90 ? -1.918 -5.718 14.306 1.00 96.56 90 GLU A N 1
ATOM 720 C CA . GLU A 1 90 ? -2.627 -4.463 14.574 1.00 96.56 90 GLU A CA 1
ATOM 721 C C . GLU A 1 90 ? -4.111 -4.504 14.193 1.00 96.56 90 GLU A C 1
ATOM 723 O O . GLU A 1 90 ? -4.828 -3.518 14.372 1.00 96.56 90 GLU A O 1
ATOM 728 N N . SER A 1 91 ? -4.573 -5.642 13.658 1.00 95.75 91 SER A N 1
ATOM 729 C CA . SER A 1 91 ? -5.919 -5.835 13.098 1.00 95.75 91 SER A CA 1
ATOM 730 C C . SER A 1 91 ? -6.271 -4.896 11.936 1.00 95.75 91 SER A C 1
ATOM 732 O O . SER A 1 91 ? -7.443 -4.756 11.606 1.00 95.75 91 SER A O 1
ATOM 734 N N . MET A 1 92 ? -5.276 -4.294 11.273 1.00 96.62 92 MET A N 1
ATOM 735 C CA . MET A 1 92 ? -5.470 -3.454 10.088 1.00 96.62 92 MET A CA 1
ATOM 736 C C . MET A 1 92 ? -4.280 -3.541 9.111 1.00 96.62 92 MET A C 1
ATOM 738 O O . MET A 1 92 ? -3.149 -3.738 9.560 1.00 96.62 92 MET A O 1
ATOM 742 N N . PRO A 1 93 ? -4.499 -3.398 7.789 1.00 98.31 93 PRO A N 1
ATOM 743 C CA . PRO A 1 93 ? -5.768 -3.057 7.131 1.00 98.31 93 PRO A CA 1
ATOM 744 C C . PRO A 1 93 ? -6.744 -4.241 7.000 1.00 98.31 93 P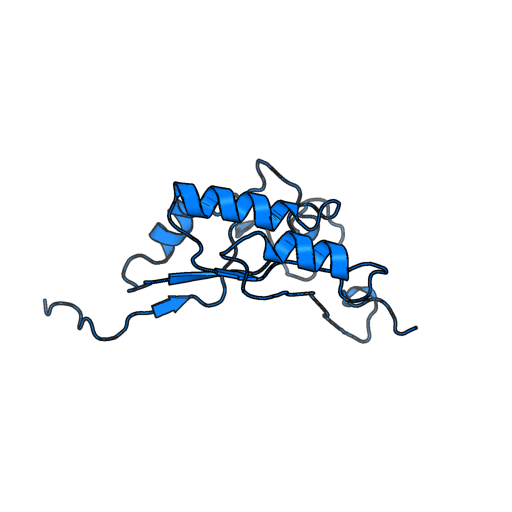RO A C 1
ATOM 746 O O . PRO A 1 93 ? -6.359 -5.412 7.082 1.00 98.31 93 PRO A O 1
ATOM 749 N N . ASP A 1 94 ? -8.019 -3.943 6.747 1.00 98.50 94 ASP A N 1
ATOM 750 C CA . ASP A 1 94 ? -9.060 -4.941 6.479 1.00 98.50 94 ASP A CA 1
ATOM 751 C C . ASP A 1 94 ? -8.925 -5.566 5.094 1.00 98.50 94 ASP A C 1
ATOM 753 O O . ASP A 1 94 ? -9.118 -6.776 4.939 1.00 98.50 94 ASP A O 1
ATOM 757 N N . ALA A 1 95 ? -8.539 -4.757 4.109 1.00 98.75 95 ALA A N 1
ATOM 758 C CA . ALA A 1 95 ? -8.252 -5.199 2.754 1.00 98.75 95 ALA A CA 1
ATOM 759 C C . ALA A 1 95 ? -6.970 -4.563 2.206 1.00 98.75 95 ALA A C 1
ATOM 761 O O . ALA A 1 95 ? -6.546 -3.491 2.631 1.00 98.75 95 ALA A O 1
ATOM 762 N N . ILE A 1 96 ? -6.370 -5.250 1.240 1.00 98.88 96 ILE A N 1
ATOM 763 C CA . ILE A 1 96 ? -5.149 -4.856 0.547 1.00 98.88 96 ILE A CA 1
ATOM 764 C C . ILE A 1 96 ? -5.454 -4.801 -0.952 1.00 98.88 96 ILE A C 1
ATOM 766 O O . ILE A 1 96 ? -5.949 -5.774 -1.533 1.00 98.88 96 ILE A O 1
ATOM 770 N N . VAL A 1 97 ? -5.136 -3.679 -1.586 1.00 98.88 97 VAL A N 1
ATOM 771 C CA . VAL A 1 97 ? -5.057 -3.542 -3.043 1.00 98.88 97 VAL A CA 1
ATOM 772 C C . VAL A 1 97 ? -3.579 -3.574 -3.414 1.00 98.88 97 VAL A C 1
ATOM 774 O O . VAL A 1 97 ? -2.874 -2.588 -3.233 1.00 98.88 97 VAL A O 1
ATOM 777 N N . ALA A 1 98 ? -3.099 -4.722 -3.887 1.00 98.69 98 ALA A N 1
ATOM 778 C CA . ALA A 1 98 ? -1.675 -4.976 -4.096 1.00 98.69 98 ALA A CA 1
ATOM 779 C C . ALA A 1 98 ? -1.148 -4.377 -5.413 1.00 98.69 98 ALA A C 1
ATOM 781 O O . ALA A 1 98 ? -1.914 -3.950 -6.277 1.00 98.69 98 ALA A O 1
ATOM 782 N N . TYR A 1 99 ? 0.173 -4.347 -5.587 1.00 98.12 99 TYR A N 1
ATOM 783 C CA . TYR A 1 99 ? 0.798 -3.958 -6.849 1.00 98.12 99 TYR A CA 1
ATOM 784 C C . TYR A 1 99 ? 1.055 -5.175 -7.743 1.00 98.12 99 TYR A C 1
ATOM 786 O O . TYR A 1 99 ? 1.515 -6.222 -7.283 1.00 98.12 99 TYR A O 1
ATOM 794 N N . ALA A 1 100 ? 0.814 -5.010 -9.039 1.00 97.00 100 ALA A N 1
ATOM 795 C CA . ALA A 1 100 ? 1.379 -5.853 -10.081 1.00 97.00 100 ALA A CA 1
ATOM 796 C C . ALA A 1 100 ? 1.551 -5.014 -11.351 1.00 97.00 100 ALA A C 1
ATOM 798 O O . ALA A 1 100 ? 0.694 -4.185 -11.666 1.00 97.00 100 ALA A O 1
ATOM 799 N N . ASP A 1 101 ? 2.637 -5.246 -12.088 1.00 94.94 101 ASP A N 1
ATOM 800 C CA . ASP A 1 101 ? 2.735 -4.778 -13.467 1.00 94.94 101 ASP A CA 1
ATOM 801 C C . ASP A 1 101 ? 1.927 -5.721 -14.359 1.00 94.94 101 ASP A C 1
ATOM 803 O O . ASP A 1 101 ? 2.362 -6.830 -14.665 1.00 94.94 101 ASP A O 1
ATOM 807 N N . LEU A 1 102 ? 0.739 -5.278 -14.768 1.00 95.06 102 LEU A N 1
ATOM 808 C CA . LEU A 1 102 ? -0.190 -6.064 -15.578 1.00 95.06 102 LEU A CA 1
ATOM 809 C C . LEU A 1 102 ? 0.291 -6.274 -17.019 1.00 95.06 102 LEU A C 1
ATOM 811 O O . LEU A 1 102 ? -0.324 -7.046 -17.750 1.00 95.06 102 LEU A O 1
ATOM 815 N N . SER A 1 103 ? 1.369 -5.604 -17.434 1.00 92.81 103 SER A N 1
ATOM 816 C CA . SER A 1 103 ? 2.000 -5.809 -18.740 1.00 92.81 103 SER A CA 1
ATOM 817 C C . SER A 1 103 ? 3.159 -6.810 -18.712 1.00 92.81 103 SER A C 1
ATOM 819 O O . SER A 1 103 ? 3.628 -7.228 -19.772 1.00 92.81 103 SER A O 1
ATOM 821 N N . ALA A 1 104 ? 3.624 -7.204 -17.522 1.00 93.88 104 ALA A N 1
ATOM 822 C CA . ALA A 1 104 ? 4.791 -8.061 -17.382 1.00 93.88 104 ALA A CA 1
ATOM 823 C C . ALA A 1 104 ? 4.514 -9.487 -17.900 1.00 93.88 104 ALA A C 1
ATOM 825 O O . ALA A 1 104 ? 3.505 -10.096 -17.522 1.00 93.88 104 ALA A O 1
ATOM 826 N N . PRO A 1 105 ? 5.428 -10.079 -18.694 1.00 93.00 105 PRO A N 1
ATOM 827 C CA . PRO A 1 105 ? 5.351 -11.493 -19.038 1.00 93.00 105 PRO A CA 1
ATOM 828 C C . PRO A 1 105 ? 5.371 -12.353 -17.765 1.00 93.00 105 PRO A C 1
ATOM 830 O O . PRO A 1 105 ? 6.351 -12.347 -17.020 1.00 93.00 105 PRO A O 1
ATOM 833 N N . GLY A 1 106 ? 4.294 -13.098 -17.508 1.00 93.75 106 GLY A N 1
ATOM 834 C CA . GLY A 1 106 ? 4.173 -13.966 -16.333 1.00 93.75 106 GLY A CA 1
ATOM 835 C C . GLY A 1 106 ? 3.567 -13.308 -15.091 1.00 93.75 106 GLY A C 1
ATOM 836 O O . GLY A 1 106 ? 3.709 -13.858 -13.992 1.00 93.75 106 GLY A O 1
ATOM 837 N N . VAL A 1 107 ? 2.884 -12.167 -15.238 1.00 97.25 107 VAL A N 1
ATOM 838 C CA . VAL A 1 107 ? 2.134 -11.516 -14.150 1.00 97.25 107 VAL A CA 1
ATOM 839 C C . VAL A 1 107 ? 1.163 -12.471 -13.446 1.00 97.25 107 VAL A C 1
ATOM 841 O O . VAL A 1 107 ? 0.952 -12.348 -12.243 1.00 97.25 107 VAL A O 1
ATOM 844 N N . GLU A 1 108 ? 0.639 -13.481 -14.139 1.00 98.19 108 GLU A N 1
ATOM 845 C CA . GLU A 1 108 ? -0.264 -14.494 -13.591 1.00 98.19 108 GLU A CA 1
ATOM 846 C C . GLU A 1 108 ? 0.329 -15.183 -12.358 1.00 98.19 108 GLU A C 1
ATOM 848 O O . GLU A 1 108 ? -0.362 -15.346 -11.356 1.00 98.19 108 GLU A O 1
ATOM 853 N N . ARG A 1 109 ? 1.633 -15.496 -12.371 1.00 98.25 109 ARG A N 1
ATOM 854 C CA . ARG A 1 109 ? 2.314 -16.109 -11.217 1.00 98.25 109 ARG A CA 1
ATOM 855 C C . ARG A 1 109 ? 2.353 -15.175 -10.011 1.00 98.25 109 ARG A C 1
ATOM 857 O O . ARG A 1 109 ? 2.239 -15.629 -8.874 1.00 98.25 109 ARG A O 1
ATOM 864 N N . LEU A 1 110 ? 2.521 -13.875 -10.249 1.00 98.25 110 LEU A N 1
ATOM 865 C CA . LEU A 1 110 ? 2.488 -12.868 -9.192 1.00 98.25 110 LEU A CA 1
ATOM 866 C C . LEU A 1 110 ? 1.063 -12.696 -8.647 1.00 98.25 110 LEU A C 1
ATOM 868 O O . LEU A 1 110 ? 0.882 -12.632 -7.433 1.00 98.25 110 LEU A O 1
ATOM 872 N N . LEU A 1 111 ? 0.049 -12.680 -9.516 1.00 98.69 111 LEU A N 1
ATOM 873 C CA . LEU A 1 111 ? -1.357 -12.624 -9.104 1.00 98.69 111 LEU A CA 1
ATOM 874 C C . LEU A 1 111 ? -1.751 -13.856 -8.280 1.00 98.69 111 LEU A C 1
ATOM 876 O O . LEU A 1 111 ? -2.396 -13.714 -7.243 1.00 98.69 111 LEU A O 1
ATOM 880 N N . GLU A 1 112 ? -1.311 -15.051 -8.680 1.00 98.62 112 GLU A N 1
ATOM 881 C CA . GLU A 1 112 ? -1.476 -16.283 -7.900 1.00 98.62 112 GLU A CA 1
ATOM 882 C C . GLU A 1 112 ? -0.786 -16.196 -6.535 1.00 98.62 112 GLU A C 1
ATOM 884 O O . GLU A 1 112 ? -1.323 -16.685 -5.541 1.00 98.62 112 GLU A O 1
ATOM 889 N N . ALA A 1 113 ? 0.397 -15.579 -6.460 1.00 98.69 113 ALA A N 1
ATOM 890 C CA . ALA A 1 113 ? 1.097 -15.378 -5.196 1.00 98.69 113 ALA A CA 1
ATOM 891 C C . ALA A 1 113 ? 0.335 -14.411 -4.276 1.00 98.69 113 ALA A C 1
ATOM 893 O O . ALA A 1 113 ? 0.143 -14.721 -3.100 1.00 98.69 113 ALA A O 1
ATOM 894 N N . HIS A 1 114 ? -0.166 -13.296 -4.813 1.00 98.69 114 HIS A N 1
ATOM 895 C CA . HIS A 1 114 ? -1.028 -12.354 -4.092 1.00 98.69 114 HIS A CA 1
ATOM 896 C C . HIS A 1 114 ? -2.322 -13.010 -3.603 1.00 98.69 114 HIS A C 1
ATOM 898 O O . HIS A 1 114 ? -2.717 -12.811 -2.456 1.00 98.69 114 HIS A O 1
ATOM 904 N N . ALA A 1 115 ? -2.951 -13.854 -4.424 1.00 98.44 115 ALA A N 1
ATOM 905 C CA . ALA A 1 115 ? -4.199 -14.543 -4.089 1.00 98.44 115 ALA A CA 1
ATOM 906 C C . ALA A 1 115 ? -4.081 -15.497 -2.883 1.00 98.44 115 ALA A C 1
ATOM 908 O O . ALA A 1 115 ? -5.092 -15.866 -2.287 1.00 98.44 115 ALA A O 1
ATOM 909 N N . ARG A 1 116 ? -2.859 -15.872 -2.477 1.00 98.50 116 ARG A N 1
ATOM 910 C CA . ARG A 1 116 ? -2.615 -16.658 -1.254 1.00 98.50 116 ARG A CA 1
ATOM 911 C C . ARG A 1 116 ? -2.805 -15.845 0.030 1.00 98.50 116 ARG A C 1
ATOM 913 O O . ARG A 1 116 ? -2.866 -16.438 1.105 1.00 98.50 116 ARG A O 1
ATOM 920 N N . TYR A 1 117 ? -2.905 -14.519 -0.059 1.00 98.62 117 TYR A N 1
ATOM 921 C CA . TYR A 1 117 ? -3.109 -13.628 1.082 1.00 98.62 117 TYR A CA 1
ATOM 922 C C . TYR A 1 117 ? -4.600 -13.257 1.207 1.00 98.62 117 TYR A C 1
ATOM 924 O O . TYR A 1 117 ? -5.108 -12.496 0.387 1.00 98.62 117 TYR A O 1
ATOM 932 N N . PRO A 1 118 ? -5.327 -13.718 2.250 1.00 97.94 118 PRO A N 1
ATOM 933 C CA . PRO A 1 118 ? -6.794 -13.589 2.334 1.00 97.94 118 PRO A CA 1
ATOM 934 C C . PRO A 1 118 ? -7.351 -12.157 2.357 1.00 97.94 118 PRO A C 1
ATOM 936 O O . PRO A 1 118 ? -8.548 -11.939 2.147 1.00 97.94 118 PRO A O 1
ATOM 939 N N . ARG A 1 119 ? -6.498 -11.178 2.678 1.00 98.38 119 ARG A N 1
ATOM 940 C CA . ARG A 1 119 ? -6.853 -9.754 2.721 1.00 98.38 119 ARG A CA 1
ATOM 941 C C . ARG A 1 119 ? -6.644 -9.053 1.380 1.00 98.38 119 ARG A C 1
ATOM 943 O O . ARG A 1 119 ? -7.119 -7.934 1.235 1.00 98.38 119 ARG A O 1
ATOM 950 N N . VAL A 1 120 ? -6.001 -9.682 0.396 1.00 98.75 120 VAL A N 1
ATOM 951 C CA . VAL A 1 120 ? -5.886 -9.104 -0.948 1.00 98.75 120 VAL A CA 1
ATOM 952 C C . VAL A 1 120 ? -7.249 -9.131 -1.635 1.00 98.75 120 VAL A C 1
ATOM 954 O O . VAL A 1 120 ? -7.902 -10.171 -1.707 1.00 98.75 120 VAL A O 1
ATOM 957 N N . ARG A 1 121 ? -7.694 -7.968 -2.120 1.00 98.50 121 ARG A N 1
ATOM 958 C CA . ARG A 1 121 ? -9.006 -7.776 -2.768 1.00 98.50 121 ARG A CA 1
ATOM 959 C C . ARG A 1 121 ? -8.934 -7.119 -4.141 1.00 98.50 121 ARG A C 1
ATOM 961 O O . ARG A 1 121 ? -9.955 -7.018 -4.811 1.00 98.50 121 ARG A O 1
ATOM 968 N N . GLY A 1 122 ? -7.752 -6.698 -4.574 1.00 98.38 122 GLY A N 1
ATOM 969 C CA . GLY A 1 122 ? -7.573 -6.081 -5.878 1.00 98.38 122 GLY A CA 1
ATOM 970 C C . GLY A 1 122 ? -6.117 -5.779 -6.179 1.00 98.38 122 GLY A C 1
ATOM 971 O O . GLY A 1 122 ? -5.235 -6.032 -5.358 1.00 98.38 122 GLY A O 1
ATOM 972 N N . ILE A 1 123 ? -5.899 -5.214 -7.364 1.00 98.44 123 ILE A N 1
ATOM 973 C CA . ILE A 1 123 ? -4.596 -4.776 -7.855 1.00 98.44 123 ILE A CA 1
ATOM 974 C C . ILE A 1 123 ? -4.685 -3.309 -8.275 1.00 98.44 123 ILE A C 1
ATOM 976 O O . ILE A 1 123 ? -5.660 -2.907 -8.910 1.00 98.44 123 ILE A O 1
ATOM 980 N N . ARG A 1 124 ? -3.650 -2.522 -7.969 1.00 97.44 124 ARG A N 1
ATOM 981 C CA . ARG A 1 124 ? -3.441 -1.176 -8.511 1.00 97.44 124 ARG A CA 1
ATOM 982 C C . ARG A 1 124 ? -2.090 -1.093 -9.207 1.00 97.44 124 ARG A C 1
ATOM 984 O O . ARG A 1 124 ? -1.050 -1.170 -8.559 1.00 97.44 124 ARG A O 1
ATOM 991 N N . GLN A 1 125 ? -2.117 -0.767 -10.493 1.00 94.56 125 GLN A N 1
ATOM 992 C CA . GLN A 1 125 ? -0.962 -0.260 -11.229 1.00 94.56 125 GLN A CA 1
ATOM 993 C C . GLN A 1 125 ? -1.151 1.245 -11.457 1.00 94.56 125 GLN A C 1
ATOM 995 O O . GLN A 1 125 ? -2.221 1.672 -11.887 1.00 94.56 125 GLN A O 1
ATOM 1000 N N . ILE A 1 126 ? -0.144 2.063 -11.136 1.00 90.25 126 ILE A N 1
ATOM 1001 C CA . ILE A 1 126 ? -0.209 3.513 -11.373 1.00 90.25 126 ILE A CA 1
ATOM 1002 C C . ILE A 1 126 ? 0.063 3.742 -12.860 1.00 90.25 126 ILE A C 1
ATOM 1004 O O . ILE A 1 126 ? 1.158 3.464 -13.335 1.00 90.25 126 ILE A O 1
ATOM 1008 N N . LEU A 1 127 ? -0.940 4.234 -13.587 1.00 88.56 127 LEU A N 1
ATOM 1009 C CA . LEU A 1 127 ? -0.912 4.393 -15.047 1.00 88.56 127 LEU A CA 1
ATOM 1010 C C . LEU A 1 127 ? -0.985 5.865 -15.473 1.00 88.56 127 LEU A C 1
ATOM 1012 O O . LEU A 1 127 ? -1.544 6.166 -16.529 1.00 88.56 127 LEU A O 1
ATOM 1016 N N . ASN A 1 128 ? -0.449 6.776 -14.653 1.00 85.56 128 ASN A N 1
ATOM 1017 C CA . ASN A 1 128 ? -0.453 8.206 -14.949 1.00 85.56 128 ASN A CA 1
ATOM 1018 C C . ASN A 1 128 ? 0.108 8.429 -16.356 1.00 85.56 128 ASN A C 1
ATOM 1020 O O . ASN A 1 128 ? 1.171 7.912 -16.724 1.00 85.56 128 ASN A O 1
ATOM 1024 N N . TRP A 1 129 ? -0.652 9.169 -17.154 1.00 82.75 129 TRP A N 1
ATOM 1025 C CA . TRP A 1 129 ? -0.332 9.472 -18.536 1.00 82.75 129 TRP A CA 1
ATOM 1026 C C . TRP A 1 129 ? -0.435 10.976 -18.749 1.00 82.75 129 TRP A C 1
ATOM 1028 O O . TRP A 1 129 ? -1.356 11.620 -18.254 1.00 82.75 129 TRP A O 1
ATOM 1038 N N . HIS A 1 130 ? 0.517 11.514 -19.497 1.00 82.94 130 HIS A N 1
ATOM 1039 C CA . HIS A 1 130 ? 0.626 12.928 -19.817 1.00 82.94 130 HIS A CA 1
ATOM 1040 C C . HIS A 1 130 ? 1.450 13.084 -21.097 1.00 82.94 130 HIS A C 1
ATOM 1042 O O . HIS A 1 130 ? 2.273 12.218 -21.363 1.00 82.94 130 HIS A O 1
ATOM 1048 N N . ASP A 1 131 ? 1.314 14.157 -21.877 1.00 85.94 131 ASP A N 1
ATOM 1049 C CA . ASP A 1 131 ? 2.123 14.326 -23.093 1.00 85.94 131 ASP A CA 1
ATOM 1050 C C . ASP A 1 131 ? 3.626 14.450 -22.800 1.00 85.94 131 ASP A C 1
ATOM 1052 O O . ASP A 1 131 ? 4.440 13.819 -23.471 1.00 85.94 131 ASP A O 1
ATOM 1056 N N . GLU A 1 132 ? 4.004 15.157 -21.739 1.00 83.75 132 GLU A N 1
ATOM 1057 C CA . GLU A 1 132 ? 5.387 15.200 -21.250 1.00 83.75 132 GLU A CA 1
ATOM 1058 C C . GLU A 1 132 ? 5.849 13.835 -20.699 1.00 83.75 132 GLU A C 1
ATOM 1060 O O . GLU A 1 132 ? 5.285 13.364 -19.707 1.00 83.75 132 GLU A O 1
ATOM 1065 N N . PRO A 1 133 ? 6.900 13.206 -21.269 1.00 82.50 133 PRO A N 1
ATOM 1066 C CA . PRO A 1 133 ? 7.343 11.867 -20.870 1.00 82.50 133 PRO A CA 1
ATOM 1067 C C . PRO A 1 133 ? 7.720 11.728 -19.394 1.00 82.50 133 PRO A C 1
ATOM 1069 O O . PRO A 1 133 ? 7.439 10.696 -18.795 1.00 82.50 133 PRO A O 1
ATOM 1072 N N . ARG A 1 134 ? 8.298 12.775 -18.793 1.00 79.94 134 ARG A N 1
ATOM 1073 C CA . ARG A 1 134 ? 8.683 12.790 -17.371 1.00 79.94 134 ARG A CA 1
ATOM 1074 C C . ARG A 1 134 ? 7.494 12.652 -16.411 1.00 79.94 134 ARG 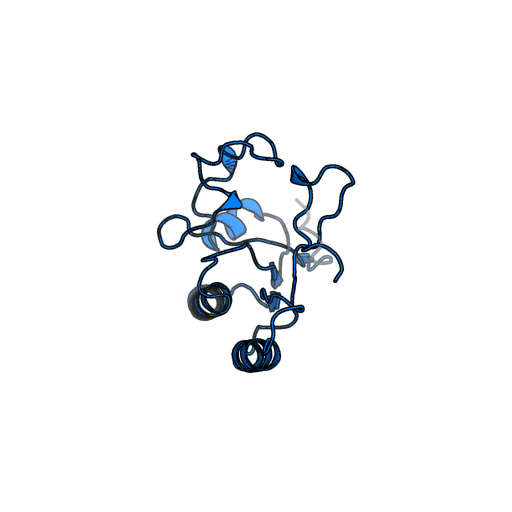A C 1
ATOM 1076 O O . ARG A 1 134 ? 7.683 12.241 -15.278 1.00 79.94 134 ARG A O 1
ATOM 1083 N N . LEU A 1 135 ? 6.280 12.988 -16.863 1.00 80.00 135 LEU A N 1
ATOM 1084 C CA . LEU A 1 135 ? 5.040 12.917 -16.080 1.00 80.00 135 LEU A CA 1
ATOM 1085 C C . LEU A 1 135 ? 4.277 11.596 -16.298 1.00 80.00 135 LEU A C 1
ATOM 1087 O O . LEU A 1 135 ? 3.166 11.426 -15.794 1.00 80.00 135 LEU A O 1
ATOM 1091 N N . ARG A 1 136 ? 4.846 10.655 -17.064 1.00 81.69 136 ARG A N 1
ATOM 1092 C CA . ARG A 1 136 ? 4.239 9.350 -17.350 1.00 81.69 136 ARG A CA 1
ATOM 1093 C C . ARG A 1 136 ? 4.810 8.286 -16.421 1.00 81.69 136 ARG A C 1
ATOM 1095 O O . ARG A 1 136 ? 6.021 8.143 -16.311 1.00 81.69 136 ARG A O 1
ATOM 1102 N N . THR A 1 137 ? 3.937 7.467 -15.847 1.00 75.19 137 THR A N 1
ATOM 1103 C CA . THR A 1 137 ? 4.328 6.212 -15.175 1.00 75.19 137 THR A CA 1
ATOM 1104 C C . THR A 1 137 ? 3.911 4.972 -15.964 1.00 75.19 137 THR A C 1
ATOM 1106 O O . THR A 1 137 ? 4.364 3.866 -15.680 1.00 75.19 137 THR A O 1
ATOM 1109 N N . ARG A 1 138 ? 3.085 5.146 -17.003 1.00 67.12 138 ARG A N 1
ATOM 1110 C CA . ARG A 1 138 ? 2.719 4.086 -17.945 1.00 67.12 138 ARG A CA 1
ATOM 1111 C C . ARG A 1 138 ? 3.868 3.808 -18.938 1.00 67.12 138 ARG A C 1
ATOM 1113 O O . ARG A 1 138 ? 4.321 4.759 -19.582 1.00 67.12 138 ARG A O 1
ATOM 1120 N N . PRO A 1 139 ? 4.272 2.541 -19.168 1.00 56.94 139 PRO A N 1
ATOM 1121 C CA . PRO A 1 139 ? 5.185 2.208 -20.262 1.00 56.94 139 PRO A CA 1
ATOM 1122 C C . PRO A 1 139 ? 4.570 2.569 -21.633 1.00 56.94 139 PRO A C 1
ATOM 1124 O O . PRO A 1 139 ? 3.342 2.530 -21.791 1.00 56.94 139 PRO A O 1
ATOM 1127 N N . PRO A 1 140 ? 5.381 2.966 -22.634 1.00 52.97 140 PRO A N 1
ATOM 1128 C CA . PRO A 1 140 ? 4.876 3.315 -23.962 1.00 52.97 140 PRO A CA 1
ATOM 1129 C C . PRO A 1 140 ? 4.077 2.151 -24.570 1.00 52.97 140 PRO A C 1
ATOM 1131 O O . PRO A 1 140 ? 4.364 0.985 -24.308 1.00 52.97 140 PRO A O 1
ATOM 1134 N N . ARG A 1 141 ? 3.039 2.469 -25.361 1.00 56.38 141 ARG A N 1
ATOM 1135 C CA . ARG A 1 141 ? 2.283 1.446 -26.100 1.00 56.38 141 ARG A CA 1
ATOM 1136 C C . ARG A 1 141 ? 3.249 0.731 -27.055 1.00 56.38 141 ARG A C 1
ATOM 1138 O O . ARG A 1 141 ? 3.932 1.417 -27.812 1.00 56.38 141 ARG A O 1
ATOM 1145 N N . ILE A 1 142 ? 3.297 -0.600 -26.967 1.00 48.16 142 ILE A N 1
ATOM 1146 C CA . ILE A 1 142 ? 3.902 -1.478 -27.980 1.00 48.16 142 ILE A CA 1
ATOM 1147 C C . ILE A 1 142 ? 3.055 -1.397 -29.251 1.00 48.16 142 ILE A C 1
ATOM 1149 O O . ILE A 1 142 ? 1.808 -1.353 -29.105 1.00 48.16 142 ILE A O 1
#

pLDDT: mean 90.52, std 12.76, range [44.16, 98.88]

Radius of gyration: 17.21 Å; chains: 1; bounding box: 43×36×53 Å

Secondary structure (DSSP, 8-state):
-PPPPS---EEEEEE--B-TTTS--GGG-TT-S--SSS--GGGSS-B-HHHHHHHTTTS-EEEEEEE-----TT-TTHHHHHHHHHHHHH---SEEEE---TTSTTHHHHHHHHHTSTTEEEE-------SSGGG--SPPP-